Protein AF-A0A3N6Q944-F1 (afdb_monomer_lite)

Secondary structure (DSSP, 8-state):
--------------S----HHHHHHHHHHHHHHTSTTHHHHHHHHHHHHTT----TT--HHHHHHHHHHHHHHHHHHH-

Radius of gyration: 17.99 Å; chains: 1; bounding box: 33×32×58 Å

Organism: NCBI:txid2305225

Structure (mmCIF, N/CA/C/O backbone):
data_AF-A0A3N6Q944-F1
#
_entry.id   AF-A0A3N6Q944-F1
#
loop_
_atom_site.group_PDB
_atom_site.id
_atom_site.type_symbol
_atom_site.label_atom_id
_atom_site.label_alt_id
_atom_site.label_comp_id
_atom_site.label_asym_id
_atom_site.label_entity_id
_atom_site.label_seq_id
_atom_site.pdbx_PDB_ins_code
_atom_site.Cartn_x
_atom_site.Cartn_y
_atom_site.Cartn_z
_atom_site.occupancy
_atom_site.B_iso_or_equiv
_atom_site.auth_seq_id
_atom_site.auth_comp_id
_atom_site.auth_asym_id
_atom_site.auth_atom_id
_atom_site.pdbx_PDB_model_num
ATOM 1 N N . MET A 1 1 ? 19.230 -24.131 -46.380 1.00 42.09 1 MET A N 1
ATOM 2 C CA . MET A 1 1 ? 18.106 -24.114 -45.418 1.00 42.09 1 MET A CA 1
ATOM 3 C C . MET A 1 1 ? 18.357 -23.030 -44.372 1.00 42.09 1 MET A C 1
ATOM 5 O O . MET A 1 1 ? 19.406 -23.071 -43.743 1.00 42.09 1 MET A O 1
ATOM 9 N N . LYS A 1 2 ? 17.458 -22.050 -44.205 1.00 45.22 2 LYS A N 1
ATOM 10 C CA . LYS A 1 2 ? 17.504 -21.062 -43.107 1.00 45.22 2 LYS A CA 1
ATOM 11 C C . LYS A 1 2 ? 16.383 -21.404 -42.123 1.00 45.22 2 LYS A C 1
ATOM 13 O O . LYS A 1 2 ? 15.250 -21.594 -42.552 1.00 45.22 2 LYS A O 1
ATOM 18 N N . ARG A 1 3 ? 16.710 -21.554 -40.838 1.00 52.38 3 ARG A N 1
ATOM 19 C CA . ARG A 1 3 ? 15.728 -21.795 -39.769 1.00 52.38 3 ARG A CA 1
ATOM 20 C C . ARG A 1 3 ? 14.915 -20.512 -39.522 1.00 52.38 3 ARG A C 1
ATOM 22 O O . ARG A 1 3 ? 15.533 -19.448 -39.502 1.00 52.38 3 ARG A O 1
ATOM 29 N N . PRO A 1 4 ? 13.589 -20.579 -39.321 1.00 52.81 4 PRO A N 1
ATOM 30 C CA . PRO A 1 4 ? 12.825 -19.434 -38.849 1.00 52.81 4 PRO A CA 1
ATOM 31 C C . PRO A 1 4 ? 13.030 -19.274 -37.337 1.00 52.81 4 PRO A C 1
ATOM 33 O O . PRO A 1 4 ? 12.805 -20.206 -36.563 1.00 52.81 4 PRO A O 1
ATOM 36 N N . SER A 1 5 ? 13.486 -18.093 -36.922 1.00 49.94 5 SER A N 1
ATOM 37 C CA . SER A 1 5 ? 13.500 -17.677 -35.521 1.00 49.94 5 SER A CA 1
ATOM 38 C C . SER A 1 5 ? 12.082 -17.291 -35.119 1.00 49.94 5 SER A C 1
ATOM 40 O O . SER A 1 5 ? 11.661 -16.157 -35.320 1.00 49.94 5 SER A O 1
ATOM 42 N N . THR A 1 6 ? 11.343 -18.244 -34.563 1.00 54.72 6 THR A N 1
ATOM 43 C CA . THR A 1 6 ? 10.093 -17.972 -33.846 1.00 54.72 6 THR A CA 1
ATOM 44 C C . THR A 1 6 ? 10.413 -18.104 -32.367 1.00 54.72 6 THR A C 1
ATOM 46 O O . THR A 1 6 ? 10.371 -19.197 -31.814 1.00 54.72 6 THR A O 1
ATOM 49 N N . SER A 1 7 ? 10.817 -16.998 -31.745 1.00 49.44 7 SER A N 1
ATOM 50 C CA . SER A 1 7 ? 10.750 -16.868 -30.293 1.00 49.44 7 SER A CA 1
ATOM 51 C C . SER A 1 7 ? 9.734 -15.783 -30.010 1.00 49.44 7 SER A C 1
ATOM 53 O O . SER A 1 7 ? 10.033 -14.593 -30.032 1.00 49.44 7 SER A O 1
ATOM 55 N N . THR A 1 8 ? 8.502 -16.244 -29.846 1.00 55.00 8 THR A N 1
ATOM 56 C CA . THR A 1 8 ? 7.398 -15.540 -29.217 1.00 55.00 8 THR A CA 1
ATOM 57 C C . THR A 1 8 ? 7.897 -14.854 -27.949 1.00 55.00 8 THR A C 1
ATOM 59 O O . THR A 1 8 ? 8.278 -15.521 -26.990 1.00 55.00 8 THR A O 1
ATOM 62 N N . GLN A 1 9 ? 7.892 -13.527 -27.941 1.00 50.84 9 GLN A N 1
ATOM 63 C CA . GLN A 1 9 ? 7.743 -12.781 -26.704 1.00 50.84 9 GLN A CA 1
ATOM 64 C C . GLN A 1 9 ? 6.655 -11.744 -26.941 1.00 50.84 9 GLN A C 1
ATOM 66 O O . GLN A 1 9 ? 6.878 -10.619 -27.379 1.00 50.84 9 GLN A O 1
ATOM 71 N N . GLU A 1 10 ? 5.436 -12.220 -26.730 1.00 52.41 10 GLU A N 1
ATOM 72 C CA . GLU A 1 10 ? 4.285 -11.393 -26.429 1.00 52.41 10 GLU A CA 1
ATOM 73 C C . GLU A 1 10 ? 4.657 -10.488 -25.254 1.00 52.41 10 GLU A C 1
ATOM 75 O O . GLU A 1 10 ? 5.158 -10.990 -24.248 1.00 52.41 10 GLU A O 1
ATOM 80 N N . GLN A 1 11 ? 4.432 -9.180 -25.381 1.00 51.09 11 GLN A N 1
ATOM 81 C CA . GLN A 1 11 ? 3.665 -8.406 -24.398 1.00 51.09 11 GLN A CA 1
ATOM 82 C C . GLN A 1 11 ? 3.580 -6.926 -24.805 1.00 51.09 11 GLN A C 1
ATOM 84 O O . GLN A 1 11 ? 4.488 -6.124 -24.616 1.00 51.09 11 GLN A O 1
ATOM 89 N N . CYS A 1 12 ? 2.425 -6.619 -25.399 1.00 43.25 12 CYS A N 1
ATOM 90 C CA . CYS A 1 12 ? 1.573 -5.461 -25.135 1.00 43.25 12 CYS A CA 1
ATOM 91 C C . CYS A 1 12 ? 2.230 -4.073 -25.083 1.00 43.25 12 CYS A C 1
ATOM 93 O O . CYS A 1 12 ? 2.400 -3.467 -24.030 1.00 43.25 12 CYS A O 1
ATOM 95 N N . THR A 1 13 ? 2.423 -3.485 -26.260 1.00 59.31 13 THR A N 1
ATOM 96 C CA . THR A 1 13 ? 2.364 -2.032 -26.433 1.00 59.31 13 THR A CA 1
ATOM 97 C C . THR A 1 13 ? 0.906 -1.574 -26.319 1.00 59.31 13 THR A C 1
ATOM 99 O O . THR A 1 13 ? 0.165 -1.713 -27.288 1.00 59.31 13 THR A O 1
ATOM 102 N N . ASN A 1 14 ? 0.467 -1.059 -25.165 1.00 46.56 14 ASN A N 1
ATOM 103 C CA . ASN A 1 14 ? -0.748 -0.236 -25.072 1.00 46.56 14 ASN A CA 1
ATOM 104 C C . ASN A 1 14 ? -0.794 0.593 -23.770 1.00 46.56 14 ASN A C 1
ATOM 106 O O . ASN A 1 14 ? -1.042 0.077 -22.689 1.00 46.56 14 ASN A O 1
ATOM 110 N N . GLY A 1 15 ? -0.615 1.911 -23.897 1.00 44.12 15 GLY A N 1
ATOM 111 C CA . GLY A 1 15 ? -1.508 2.879 -23.251 1.00 44.12 15 GLY A CA 1
ATOM 112 C C . GLY A 1 15 ? -1.372 3.234 -21.766 1.00 44.12 15 GLY A C 1
ATOM 113 O O . GLY A 1 15 ? -2.224 3.977 -21.309 1.00 44.12 15 GLY A O 1
ATOM 114 N N . ASN A 1 16 ? -0.375 2.777 -21.009 1.00 49.34 16 ASN A N 1
ATOM 115 C CA . ASN A 1 16 ? 0.084 3.418 -19.762 1.00 49.34 16 ASN A CA 1
ATOM 116 C C . ASN A 1 16 ? 1.355 2.679 -19.332 1.00 49.34 16 ASN A C 1
ATOM 118 O O . ASN A 1 16 ? 1.287 1.483 -19.067 1.00 49.34 16 ASN A O 1
ATOM 122 N N . THR A 1 17 ? 2.519 3.323 -19.304 1.00 54.19 17 THR A N 1
ATOM 123 C CA . THR A 1 17 ? 3.807 2.688 -18.954 1.00 54.19 17 THR A CA 1
ATOM 124 C C . THR A 1 17 ? 3.890 2.368 -17.458 1.00 54.19 17 THR A C 1
ATOM 126 O O . THR A 1 17 ? 4.714 2.918 -16.734 1.00 54.19 17 THR A O 1
ATOM 129 N N . ARG A 1 18 ? 3.008 1.497 -16.965 1.00 60.38 18 ARG A N 1
ATOM 130 C CA . ARG A 1 18 ? 3.083 0.911 -15.630 1.00 60.38 18 ARG A CA 1
ATOM 131 C C . ARG A 1 18 ? 3.675 -0.483 -15.773 1.00 60.38 18 ARG A C 1
ATOM 133 O O . ARG A 1 18 ? 3.140 -1.304 -16.512 1.00 60.38 18 ARG A O 1
ATOM 140 N N . SER A 1 19 ? 4.795 -0.744 -15.105 1.00 73.06 19 SER A N 1
ATOM 141 C CA . SER A 1 19 ? 5.399 -2.079 -15.096 1.00 73.06 19 SER A CA 1
ATOM 142 C C . SER A 1 19 ? 4.416 -3.090 -14.506 1.00 73.06 19 SER A C 1
ATOM 144 O O . SER A 1 19 ? 3.758 -2.774 -13.518 1.00 73.06 19 SER A O 1
ATOM 146 N N . TRP A 1 20 ? 4.376 -4.315 -15.035 1.00 72.31 20 TRP A N 1
ATOM 147 C CA . TRP A 1 20 ? 3.536 -5.399 -14.501 1.00 72.31 20 TRP A CA 1
ATOM 148 C C . TRP A 1 20 ? 3.727 -5.609 -12.987 1.00 72.31 20 TRP A C 1
ATOM 150 O O . TRP A 1 20 ? 2.758 -5.742 -12.254 1.00 72.31 20 TRP A O 1
ATOM 160 N N . ALA A 1 21 ? 4.963 -5.478 -12.491 1.00 80.38 21 ALA A N 1
ATOM 161 C CA . ALA A 1 21 ? 5.262 -5.523 -11.056 1.00 80.38 21 ALA A CA 1
ATOM 162 C C . ALA A 1 21 ? 4.579 -4.409 -10.237 1.00 80.38 21 ALA A C 1
ATOM 164 O O . ALA A 1 21 ? 4.252 -4.603 -9.076 1.00 80.38 21 ALA A O 1
ATOM 165 N N . THR A 1 22 ? 4.376 -3.226 -10.825 1.00 85.12 22 THR A N 1
ATOM 166 C CA . THR A 1 22 ? 3.644 -2.136 -10.161 1.00 85.12 22 THR A CA 1
ATOM 167 C C . THR A 1 22 ? 2.156 -2.447 -10.091 1.00 85.12 22 THR A C 1
ATOM 169 O O . THR A 1 22 ? 1.518 -2.053 -9.129 1.00 85.12 22 THR A O 1
ATOM 172 N N . ASP A 1 23 ? 1.602 -3.115 -11.100 1.00 85.75 23 ASP A N 1
ATOM 173 C CA . ASP A 1 23 ? 0.192 -3.504 -11.119 1.00 85.75 23 ASP A CA 1
ATOM 174 C C . ASP A 1 23 ? -0.111 -4.567 -10.052 1.00 85.75 23 ASP A C 1
ATOM 176 O O . ASP A 1 23 ? -1.008 -4.376 -9.235 1.00 85.75 23 ASP A O 1
ATOM 180 N N . ASP A 1 24 ? 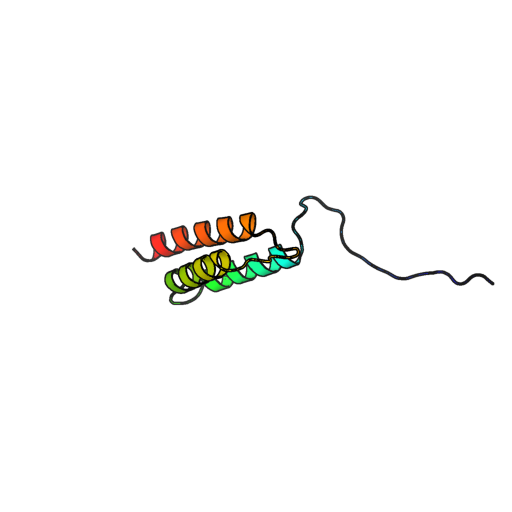0.739 -5.593 -9.968 1.00 86.94 24 ASP A N 1
ATOM 181 C CA . ASP A 1 24 ? 0.672 -6.649 -8.946 1.00 86.94 24 ASP A CA 1
ATOM 182 C C . ASP A 1 24 ? 0.728 -6.074 -7.517 1.00 86.94 24 ASP A C 1
ATOM 184 O O . ASP A 1 24 ? -0.089 -6.396 -6.656 1.00 86.94 24 ASP A O 1
ATOM 188 N N . GLU A 1 25 ? 1.624 -5.110 -7.279 1.00 89.94 25 GLU A N 1
ATOM 189 C CA . GLU A 1 25 ? 1.746 -4.451 -5.976 1.00 89.94 25 GLU A CA 1
ATOM 190 C C . GLU A 1 25 ? 0.499 -3.619 -5.609 1.00 89.94 25 GLU A C 1
ATOM 192 O O . GLU A 1 25 ? 0.156 -3.468 -4.434 1.00 89.94 25 GLU A O 1
ATOM 197 N N . LEU A 1 26 ? -0.209 -3.070 -6.598 1.00 90.94 26 LEU A N 1
ATOM 198 C CA . LEU A 1 26 ? -1.451 -2.331 -6.358 1.00 90.94 26 LEU A CA 1
ATOM 199 C C . LEU A 1 26 ? -2.612 -3.271 -6.059 1.00 90.94 26 LEU A C 1
ATOM 201 O O . LEU A 1 26 ? -3.401 -2.975 -5.165 1.00 90.94 26 LEU A O 1
ATOM 205 N N . GLU A 1 27 ? -2.691 -4.401 -6.758 1.00 91.88 27 GLU A N 1
ATOM 206 C CA . GLU A 1 27 ? -3.663 -5.450 -6.454 1.00 91.88 27 GLU A CA 1
ATOM 207 C C . GLU A 1 27 ? -3.435 -6.010 -5.043 1.00 91.88 27 GLU A C 1
ATOM 209 O O . GLU A 1 27 ? -4.386 -6.176 -4.273 1.00 91.88 27 GLU A O 1
ATOM 214 N N . PHE A 1 28 ? -2.176 -6.219 -4.649 1.00 91.25 28 PHE A N 1
ATOM 215 C CA . PHE A 1 28 ? -1.829 -6.582 -3.277 1.00 91.25 28 PHE A CA 1
ATOM 216 C C . PHE A 1 28 ? -2.352 -5.555 -2.262 1.00 91.25 28 PHE A C 1
ATOM 218 O O . PHE A 1 28 ? -2.921 -5.934 -1.235 1.00 91.25 28 PHE A O 1
ATOM 225 N N . LEU A 1 29 ? -2.194 -4.256 -2.541 1.00 93.25 29 LEU A N 1
ATOM 226 C CA . LEU A 1 29 ? -2.682 -3.198 -1.655 1.00 93.25 29 LEU A CA 1
ATOM 227 C C . LEU A 1 29 ? -4.206 -3.175 -1.528 1.00 93.25 29 LEU A C 1
ATOM 229 O O . LEU A 1 29 ? -4.705 -2.904 -0.434 1.00 93.25 29 LEU A O 1
ATOM 233 N N . ASP A 1 30 ? -4.930 -3.476 -2.602 1.00 93.12 30 ASP A N 1
ATOM 234 C CA . ASP A 1 30 ? -6.392 -3.574 -2.590 1.00 93.12 30 ASP A CA 1
ATOM 235 C C . ASP A 1 30 ? -6.859 -4.711 -1.664 1.00 93.12 30 ASP A C 1
ATOM 237 O O . ASP A 1 30 ? -7.631 -4.492 -0.725 1.00 93.12 30 ASP A O 1
ATOM 241 N N . HIS A 1 31 ? -6.258 -5.897 -1.803 1.00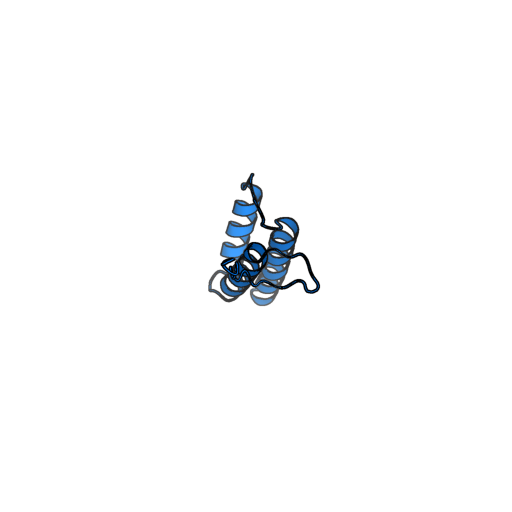 92.19 31 HIS A N 1
ATOM 242 C CA . HIS A 1 31 ? -6.511 -7.027 -0.904 1.00 92.19 31 HIS A CA 1
ATOM 243 C C . HIS A 1 31 ? -6.120 -6.723 0.549 1.00 92.19 31 HIS A C 1
ATOM 245 O O . HIS A 1 31 ? -6.804 -7.146 1.487 1.00 92.19 31 HIS A O 1
ATOM 251 N N . LEU A 1 32 ? -5.031 -5.976 0.759 1.00 91.19 32 LEU A N 1
ATOM 252 C CA . LEU A 1 32 ? -4.598 -5.552 2.089 1.00 91.19 32 LEU A CA 1
ATOM 253 C C . LEU A 1 32 ? -5.629 -4.623 2.747 1.00 91.19 32 LEU A C 1
ATOM 255 O O . LEU A 1 32 ? -5.875 -4.745 3.951 1.00 91.19 32 LEU A O 1
ATOM 259 N N . ALA A 1 33 ? -6.236 -3.731 1.960 1.00 91.75 33 ALA A N 1
ATOM 260 C CA . ALA A 1 33 ? -7.252 -2.781 2.401 1.00 91.75 33 ALA A CA 1
ATOM 261 C C . ALA A 1 33 ? -8.619 -3.432 2.676 1.00 91.75 33 ALA A C 1
ATOM 263 O O . ALA A 1 33 ? -9.356 -2.950 3.533 1.00 91.75 33 ALA A O 1
ATOM 264 N N . ALA A 1 34 ? -8.937 -4.548 2.016 1.00 90.94 34 ALA A N 1
ATOM 265 C CA . ALA A 1 34 ? -10.156 -5.323 2.265 1.00 90.94 34 ALA A CA 1
ATOM 266 C C . ALA A 1 34 ? -10.086 -6.208 3.532 1.00 90.94 34 ALA A C 1
ATOM 268 O O . ALA A 1 34 ? -11.086 -6.796 3.950 1.00 90.94 34 ALA A O 1
ATOM 269 N N . GLY A 1 35 ? -8.904 -6.344 4.142 1.00 87.19 35 GLY A N 1
ATOM 270 C CA . GLY A 1 35 ? -8.672 -7.217 5.291 1.00 87.19 35 GLY A CA 1
ATOM 271 C C . GLY A 1 35 ? -9.012 -6.605 6.657 1.00 87.19 35 GLY A C 1
ATOM 272 O O . GLY A 1 35 ? -9.168 -5.400 6.832 1.00 87.19 35 GLY A O 1
ATOM 273 N N . GLN A 1 36 ? -9.044 -7.452 7.689 1.00 84.94 36 GLN A N 1
ATOM 274 C CA . GLN A 1 36 ? -9.101 -6.984 9.079 1.00 84.94 36 GLN A CA 1
ATOM 275 C C . GLN A 1 36 ? -7.818 -6.231 9.454 1.00 84.94 36 GLN A C 1
ATOM 277 O O . GLN A 1 36 ? -6.717 -6.631 9.064 1.00 84.94 36 GLN A O 1
ATOM 282 N N . ASN A 1 37 ? -7.959 -5.176 10.261 1.00 88.94 37 ASN A N 1
ATOM 283 C CA . ASN A 1 37 ? -6.864 -4.271 10.635 1.00 88.94 37 ASN A CA 1
ATOM 284 C C . ASN A 1 37 ? -6.185 -3.608 9.420 1.00 88.94 37 ASN A C 1
ATOM 286 O O . ASN A 1 37 ? -4.985 -3.332 9.4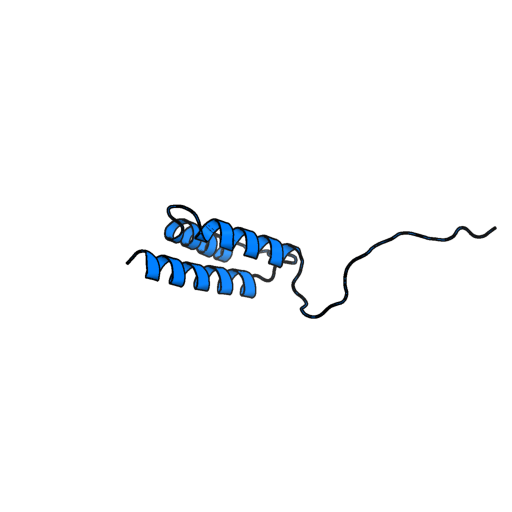52 1.00 88.94 37 ASN A O 1
ATOM 290 N N . ALA A 1 38 ? -6.940 -3.358 8.344 1.00 92.06 38 ALA A N 1
ATOM 291 C CA . ALA A 1 38 ? -6.437 -2.757 7.111 1.00 92.06 38 ALA A CA 1
ATOM 292 C C . ALA A 1 38 ? -5.658 -1.450 7.343 1.00 92.06 38 ALA A C 1
ATOM 294 O O . ALA A 1 38 ? -4.597 -1.269 6.752 1.00 92.06 38 ALA A O 1
ATOM 295 N N . ALA A 1 39 ? -6.111 -0.579 8.253 1.00 91.12 39 ALA A N 1
ATOM 296 C CA . ALA A 1 39 ? -5.418 0.673 8.568 1.00 91.12 39 ALA A CA 1
ATOM 297 C C . ALA A 1 39 ? -3.999 0.438 9.123 1.00 91.12 39 ALA A C 1
ATOM 299 O O . ALA A 1 39 ? -3.034 1.014 8.620 1.00 91.12 39 ALA A O 1
ATOM 300 N N . ASP A 1 40 ? -3.849 -0.463 10.102 1.00 92.00 40 ASP A N 1
ATOM 301 C CA . ASP A 1 40 ? -2.549 -0.796 10.704 1.00 92.00 40 ASP A CA 1
ATOM 302 C C . ASP A 1 40 ? -1.604 -1.454 9.684 1.00 92.00 40 ASP A C 1
ATOM 304 O O . ASP A 1 40 ? -0.429 -1.094 9.568 1.00 92.00 40 ASP A O 1
ATOM 308 N N . ARG A 1 41 ? -2.145 -2.348 8.849 1.00 92.81 41 ARG A N 1
ATOM 309 C CA . ARG A 1 41 ? -1.391 -2.999 7.771 1.00 92.81 41 ARG A CA 1
ATOM 310 C C . ARG A 1 41 ? -0.916 -2.006 6.712 1.00 92.81 41 ARG A C 1
ATOM 312 O O . ARG A 1 41 ? 0.249 -2.058 6.318 1.00 92.81 41 ARG A O 1
ATOM 319 N N . LEU A 1 42 ? -1.774 -1.077 6.288 1.00 93.12 42 LEU A N 1
ATOM 320 C CA . LEU A 1 42 ? -1.423 -0.018 5.338 1.00 93.12 42 LEU A CA 1
ATOM 321 C C . LEU A 1 42 ? -0.391 0.951 5.936 1.00 93.12 42 LEU A C 1
ATOM 323 O O . LEU A 1 42 ? 0.550 1.340 5.242 1.00 93.12 42 LEU A O 1
ATOM 327 N N . HIS A 1 43 ? -0.487 1.279 7.229 1.00 93.31 43 HIS A N 1
ATOM 328 C CA . HIS A 1 43 ? 0.547 2.035 7.949 1.00 93.31 43 HIS A CA 1
ATOM 329 C C . HIS A 1 43 ? 1.897 1.314 7.940 1.00 93.31 43 HIS A C 1
ATOM 331 O O . HIS A 1 43 ? 2.924 1.914 7.602 1.00 93.31 43 HIS A O 1
ATOM 337 N N . GLY A 1 44 ? 1.902 0.026 8.290 1.00 93.25 44 GLY A N 1
ATOM 338 C CA . GLY A 1 44 ? 3.098 -0.814 8.276 1.00 93.25 44 GLY A CA 1
ATOM 339 C C . GLY A 1 44 ? 3.731 -0.878 6.888 1.00 93.25 44 GLY A C 1
ATOM 340 O O . GLY A 1 44 ? 4.941 -0.683 6.751 1.00 93.25 44 GLY A O 1
ATOM 341 N N . TYR A 1 45 ? 2.901 -1.052 5.862 1.00 92.56 45 TYR A N 1
ATOM 342 C CA . TYR A 1 45 ? 3.318 -1.084 4.468 1.00 92.56 45 TYR A CA 1
ATOM 343 C C . TYR A 1 45 ? 3.954 0.237 4.017 1.00 92.56 45 TYR A C 1
ATOM 345 O O . TYR A 1 45 ? 5.092 0.242 3.551 1.00 92.56 45 TYR A O 1
ATOM 353 N N . ILE A 1 46 ? 3.288 1.377 4.238 1.00 92.12 46 ILE A N 1
ATOM 354 C CA . ILE A 1 46 ? 3.826 2.708 3.903 1.00 92.12 46 ILE A CA 1
ATOM 355 C C . ILE A 1 46 ? 5.163 2.947 4.618 1.00 92.12 46 ILE A C 1
ATOM 357 O O . ILE A 1 46 ? 6.126 3.430 4.016 1.00 92.12 46 ILE A O 1
ATOM 361 N N . ARG A 1 47 ? 5.256 2.568 5.898 1.00 92.06 47 ARG A N 1
ATOM 362 C CA . ARG A 1 47 ? 6.488 2.699 6.682 1.00 92.06 47 ARG A CA 1
ATOM 363 C C . ARG A 1 47 ? 7.610 1.802 6.158 1.00 92.06 47 ARG A C 1
ATOM 365 O O . ARG A 1 47 ? 8.770 2.205 6.235 1.00 92.06 47 ARG A O 1
ATOM 372 N N . ALA A 1 48 ? 7.296 0.604 5.670 1.00 89.19 48 ALA A N 1
ATOM 373 C CA . ALA A 1 48 ? 8.266 -0.284 5.034 1.00 89.19 48 ALA A CA 1
ATOM 374 C C . ALA A 1 48 ? 8.741 0.290 3.692 1.00 89.19 48 ALA A C 1
ATOM 376 O O . ALA A 1 48 ? 9.943 0.323 3.434 1.00 89.19 48 ALA A O 1
ATOM 377 N N . LEU A 1 49 ? 7.821 0.843 2.898 1.00 87.75 49 LEU A N 1
ATOM 378 C CA . LEU A 1 49 ? 8.118 1.491 1.621 1.00 87.75 49 LEU A CA 1
ATOM 379 C C . LEU A 1 49 ? 9.092 2.657 1.780 1.00 87.75 49 LEU A C 1
ATOM 381 O O . LEU A 1 49 ? 10.059 2.757 1.039 1.00 87.75 49 LEU A O 1
ATOM 385 N N . HIS A 1 50 ? 8.903 3.485 2.808 1.00 85.38 50 HIS A N 1
ATOM 386 C CA . HIS A 1 50 ? 9.813 4.591 3.126 1.00 85.38 50 HIS A CA 1
ATOM 387 C C . HIS A 1 50 ? 11.239 4.148 3.497 1.00 85.38 50 HIS A C 1
ATOM 389 O O . HIS A 1 50 ? 12.160 4.958 3.427 1.00 85.38 50 HIS A O 1
ATOM 395 N N . ARG A 1 51 ? 11.434 2.893 3.923 1.00 87.12 51 ARG A N 1
ATOM 396 C CA . ARG A 1 51 ? 12.764 2.337 4.230 1.00 87.12 51 ARG A CA 1
ATOM 397 C C . ARG A 1 51 ? 13.382 1.593 3.053 1.00 87.12 51 ARG A C 1
ATOM 399 O O . ARG A 1 51 ? 14.555 1.233 3.122 1.00 87.12 51 ARG A O 1
ATOM 406 N N . ARG A 1 52 ? 12.605 1.329 2.003 1.00 81.88 52 ARG A N 1
ATOM 407 C CA . ARG A 1 52 ? 13.076 0.633 0.813 1.00 81.88 52 ARG A CA 1
ATOM 408 C C . ARG A 1 52 ? 13.884 1.615 -0.033 1.00 81.88 52 ARG A C 1
ATOM 410 O O . ARG A 1 52 ? 13.381 2.649 -0.454 1.00 81.88 52 ARG A O 1
ATOM 417 N N . THR A 1 53 ? 15.157 1.300 -0.234 1.00 72.00 53 THR A N 1
ATOM 418 C CA . THR A 1 53 ? 16.102 2.123 -1.003 1.00 72.00 53 THR A CA 1
ATOM 419 C C . THR A 1 53 ? 16.146 1.756 -2.482 1.00 72.00 53 THR A C 1
ATOM 421 O O . THR A 1 53 ? 16.583 2.575 -3.281 1.00 72.00 53 THR A O 1
ATOM 424 N N . ASP A 1 54 ? 15.670 0.561 -2.847 1.00 75.44 54 ASP A N 1
ATOM 425 C CA . ASP A 1 54 ? 15.625 0.086 -4.227 1.00 75.44 54 ASP A CA 1
ATOM 426 C C . ASP A 1 54 ? 14.244 -0.473 -4.591 1.00 75.44 54 ASP A C 1
ATOM 428 O O . ASP A 1 54 ? 13.696 -1.359 -3.921 1.00 75.44 54 ASP A O 1
ATOM 432 N N . PHE A 1 55 ? 13.683 0.075 -5.665 1.00 73.62 55 PHE A N 1
ATOM 433 C CA . PHE A 1 55 ? 12.369 -0.283 -6.190 1.00 73.62 55 PHE A CA 1
ATOM 434 C C . PHE A 1 55 ? 12.457 -1.019 -7.532 1.00 73.62 55 PHE A C 1
ATOM 436 O O . PHE A 1 55 ? 11.440 -1.509 -8.015 1.00 73.62 55 PHE A O 1
ATOM 443 N N . GLY A 1 56 ? 13.646 -1.152 -8.130 1.00 78.75 56 GLY A N 1
ATOM 444 C CA . GLY A 1 56 ? 13.818 -1.755 -9.450 1.00 78.75 56 GLY A CA 1
ATOM 445 C C . GLY A 1 56 ? 12.868 -1.159 -10.496 1.00 78.75 56 GLY A C 1
ATOM 446 O O . GLY A 1 56 ? 12.989 0.003 -10.869 1.00 78.75 56 GLY A O 1
ATOM 447 N N . VAL A 1 57 ? 11.913 -1.972 -10.959 1.00 77.88 57 VAL A N 1
ATOM 448 C CA . VAL A 1 57 ? 10.894 -1.611 -11.965 1.00 77.88 57 VAL A CA 1
ATOM 449 C C . VAL A 1 57 ? 9.560 -1.138 -11.365 1.00 77.88 57 VAL A C 1
ATOM 451 O O . VAL A 1 57 ? 8.613 -0.885 -12.113 1.00 77.88 57 VAL A O 1
ATOM 454 N N . LEU A 1 58 ? 9.452 -1.061 -10.034 1.00 80.38 58 LEU A N 1
ATOM 455 C CA . LEU A 1 58 ? 8.258 -0.602 -9.323 1.00 80.38 58 LEU A CA 1
ATOM 456 C C . LEU A 1 58 ? 8.189 0.927 -9.314 1.00 80.38 58 LEU A C 1
ATOM 458 O O . LEU A 1 58 ? 9.130 1.599 -8.888 1.00 80.38 58 LEU A O 1
ATOM 462 N N . ASP A 1 59 ? 7.038 1.478 -9.691 1.00 84.44 59 ASP A N 1
ATOM 463 C CA . ASP A 1 59 ? 6.773 2.906 -9.525 1.00 84.44 59 ASP A CA 1
ATOM 464 C C . ASP A 1 59 ? 6.351 3.200 -8.075 1.00 84.44 59 ASP A C 1
ATOM 466 O O . ASP A 1 59 ? 5.179 3.131 -7.693 1.00 84.44 59 ASP A O 1
ATOM 470 N N . SER A 1 60 ? 7.3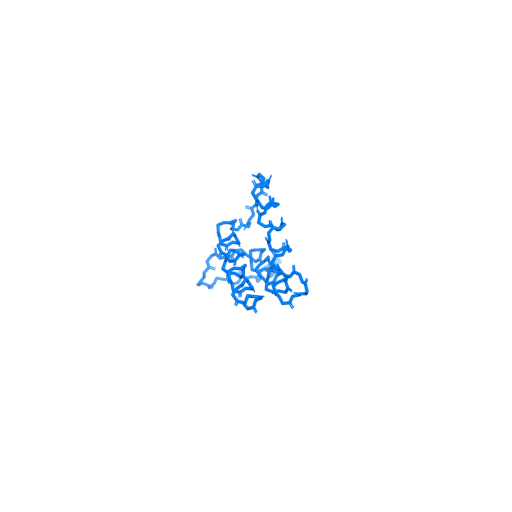36 3.496 -7.226 1.00 84.44 60 SER A N 1
ATOM 471 C CA . SER A 1 60 ? 7.120 3.735 -5.793 1.00 84.44 60 SER A CA 1
ATOM 472 C C . SER A 1 60 ? 6.191 4.919 -5.514 1.00 84.44 60 SER A C 1
ATOM 474 O O . SER A 1 60 ? 5.451 4.898 -4.530 1.00 84.44 60 SER A O 1
ATOM 476 N N . GLY A 1 61 ? 6.176 5.925 -6.394 1.00 86.56 61 GLY A N 1
ATOM 477 C CA . GLY A 1 61 ? 5.276 7.074 -6.309 1.00 86.56 61 GLY A CA 1
ATOM 478 C C . GLY A 1 61 ? 3.809 6.672 -6.471 1.00 86.56 61 GLY A C 1
ATOM 479 O O . GLY A 1 61 ? 2.968 7.047 -5.646 1.00 86.56 61 GLY A O 1
ATOM 480 N N . ALA A 1 62 ? 3.503 5.871 -7.491 1.00 87.31 62 ALA A N 1
ATOM 481 C CA . ALA A 1 62 ? 2.192 5.287 -7.740 1.00 87.31 62 ALA A CA 1
ATOM 482 C C . ALA A 1 62 ? 1.728 4.416 -6.574 1.00 87.31 62 ALA A C 1
ATOM 484 O O . ALA A 1 62 ? 0.600 4.578 -6.106 1.00 87.31 62 ALA A O 1
ATOM 485 N N . ILE A 1 63 ? 2.595 3.521 -6.102 1.00 89.81 63 ILE A N 1
ATOM 486 C CA . ILE A 1 63 ? 2.293 2.584 -5.015 1.00 89.81 63 ILE A CA 1
ATOM 487 C C . ILE A 1 63 ? 2.020 3.351 -3.716 1.00 89.81 63 ILE A C 1
ATOM 489 O O . ILE A 1 63 ? 0.989 3.150 -3.075 1.00 89.81 63 ILE A O 1
ATOM 493 N N . LEU A 1 64 ? 2.882 4.310 -3.361 1.00 91.12 64 LEU A N 1
ATOM 494 C CA . LEU A 1 64 ? 2.713 5.137 -2.166 1.00 91.12 64 LEU A CA 1
ATOM 495 C C . LEU A 1 64 ? 1.439 5.987 -2.233 1.00 91.12 64 LEU A C 1
ATOM 497 O O . LEU A 1 64 ? 0.719 6.112 -1.240 1.00 91.12 64 LEU A O 1
ATOM 501 N N . SER A 1 65 ? 1.156 6.578 -3.395 1.00 91.69 65 SER A N 1
ATOM 502 C CA . SER A 1 65 ? -0.055 7.378 -3.607 1.00 91.69 65 SER A CA 1
ATOM 503 C C . SER A 1 65 ? -1.315 6.525 -3.474 1.00 91.69 65 SER A C 1
ATOM 505 O O . SER A 1 65 ? -2.291 6.962 -2.861 1.00 91.69 65 SER A O 1
ATOM 507 N N . HIS A 1 66 ? -1.282 5.296 -3.991 1.00 92.44 66 HIS A N 1
ATOM 508 C CA . HIS A 1 66 ? -2.386 4.353 -3.886 1.00 92.44 66 HIS A CA 1
ATOM 509 C C . HIS A 1 66 ? -2.591 3.862 -2.447 1.00 92.44 66 HIS A C 1
ATOM 511 O O . HIS A 1 66 ? -3.706 3.953 -1.937 1.00 92.44 66 HIS A O 1
ATOM 517 N N . ALA A 1 67 ? -1.521 3.468 -1.751 1.00 92.50 67 ALA A N 1
ATOM 518 C CA . ALA A 1 67 ? -1.572 3.050 -0.349 1.00 92.50 67 ALA A CA 1
ATOM 519 C C . ALA A 1 67 ? -2.141 4.152 0.565 1.00 92.50 67 ALA A C 1
ATOM 521 O O . ALA A 1 67 ? -3.014 3.893 1.389 1.00 92.50 67 ALA A O 1
ATOM 522 N N . LYS A 1 68 ? -1.715 5.413 0.379 1.00 94.06 68 LYS A N 1
ATOM 523 C CA . LYS A 1 68 ? -2.254 6.571 1.122 1.00 94.06 68 LYS A CA 1
ATOM 524 C C . LYS A 1 68 ? -3.720 6.866 0.801 1.00 94.06 68 LYS A C 1
ATOM 526 O O . LYS A 1 68 ? -4.433 7.423 1.635 1.00 94.06 68 LYS A O 1
ATOM 531 N N . ARG A 1 69 ? -4.170 6.585 -0.425 1.00 95.38 69 ARG A N 1
ATOM 532 C CA . ARG A 1 69 ? -5.583 6.720 -0.804 1.00 95.38 69 ARG A CA 1
ATOM 533 C C . ARG A 1 69 ? -6.426 5.675 -0.074 1.00 95.38 69 ARG A C 1
ATOM 535 O O . ARG A 1 69 ? -7.383 6.070 0.579 1.00 95.38 69 ARG A O 1
ATOM 542 N N . LEU A 1 70 ? -6.024 4.404 -0.129 1.00 93.19 70 LEU A N 1
ATOM 543 C CA . LEU A 1 70 ? -6.714 3.303 0.550 1.00 93.19 70 LEU A CA 1
ATOM 544 C C . LEU A 1 70 ? -6.745 3.494 2.066 1.00 93.19 70 LEU A C 1
ATOM 546 O O . LEU A 1 70 ? -7.783 3.308 2.682 1.00 93.19 70 LEU A O 1
ATOM 550 N N . LEU A 1 71 ? -5.642 3.947 2.663 1.00 93.19 71 LEU A N 1
ATOM 551 C CA . LEU A 1 71 ? -5.586 4.215 4.098 1.00 93.19 71 LEU A CA 1
ATOM 552 C C . LEU A 1 71 ? -6.648 5.231 4.530 1.00 93.19 71 LEU A C 1
ATOM 554 O O . LEU A 1 71 ? -7.419 4.954 5.440 1.00 93.19 71 LEU A O 1
ATOM 558 N N . ARG A 1 72 ? -6.738 6.367 3.827 1.00 94.12 72 ARG A N 1
ATOM 559 C CA . ARG A 1 72 ? -7.755 7.392 4.110 1.00 94.12 72 ARG A CA 1
ATOM 560 C C . ARG A 1 72 ? -9.179 6.862 3.955 1.00 94.12 72 ARG A C 1
ATOM 562 O O . ARG A 1 72 ? -10.078 7.311 4.657 1.00 94.12 72 ARG A O 1
ATOM 569 N N . GLU A 1 73 ? -9.393 5.949 3.013 1.00 93.44 73 GLU A N 1
ATOM 570 C CA . GLU A 1 73 ? -10.690 5.313 2.792 1.00 93.44 73 GLU A CA 1
ATOM 571 C C . GLU A 1 73 ? -11.054 4.374 3.946 1.00 93.44 73 GLU A C 1
ATOM 573 O O . GLU A 1 73 ? -12.137 4.492 4.513 1.00 93.44 73 GLU A O 1
ATOM 578 N N . VAL A 1 74 ? -10.117 3.522 4.365 1.00 91.69 74 VAL A N 1
ATOM 579 C CA . VAL A 1 74 ? -10.294 2.610 5.501 1.00 91.69 74 VAL A CA 1
ATOM 580 C C . VAL A 1 74 ? -10.512 3.381 6.805 1.00 91.69 74 VAL A C 1
ATOM 582 O O . VAL A 1 74 ? -11.422 3.052 7.560 1.00 91.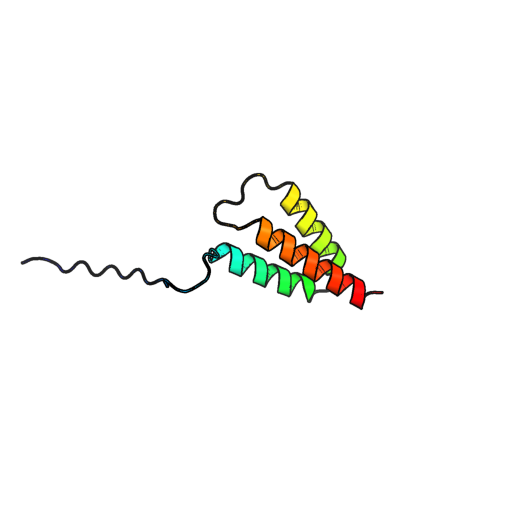69 74 VAL A O 1
ATOM 585 N N . GLU A 1 75 ? -9.728 4.430 7.065 1.00 90.06 75 GLU A N 1
ATOM 586 C CA . GLU A 1 75 ? -9.884 5.280 8.255 1.00 90.06 75 GLU A CA 1
ATOM 587 C C . GLU A 1 75 ? -11.242 5.987 8.286 1.00 90.06 75 GLU A C 1
ATOM 589 O O . GLU A 1 75 ? -11.843 6.118 9.349 1.00 90.06 75 GLU A O 1
ATOM 594 N N . ARG A 1 76 ? -11.758 6.399 7.122 1.00 90.00 76 ARG A N 1
ATOM 595 C CA . ARG A 1 76 ? -13.093 6.995 7.010 1.00 90.00 76 ARG A CA 1
ATOM 596 C C . ARG A 1 76 ? -14.209 6.001 7.334 1.00 90.00 76 ARG A C 1
ATOM 598 O O . ARG A 1 76 ? -15.241 6.422 7.834 1.00 90.00 76 ARG A O 1
ATOM 605 N N . VAL A 1 77 ? -14.043 4.727 6.986 1.00 84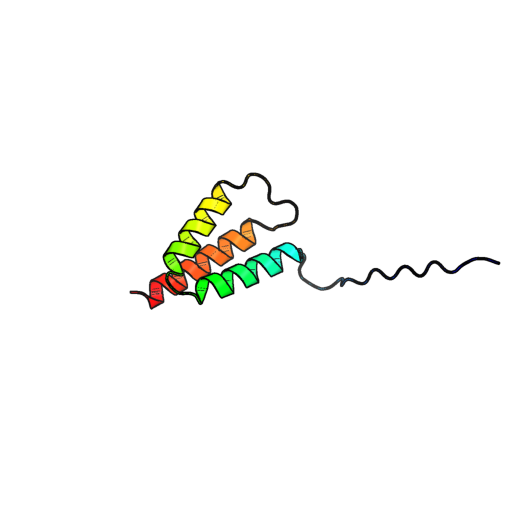.06 77 VAL A N 1
ATOM 606 C CA . VAL A 1 77 ? -15.047 3.680 7.244 1.00 84.06 77 VAL A CA 1
ATOM 607 C C . VAL A 1 77 ? -14.977 3.173 8.690 1.00 84.06 77 VAL A C 1
ATOM 609 O O . VAL A 1 77 ? -15.982 2.713 9.223 1.00 84.06 77 VAL A O 1
ATOM 612 N N . ALA A 1 78 ? -13.802 3.243 9.319 1.00 72.00 78 ALA A N 1
ATOM 613 C CA . ALA A 1 78 ? -13.578 2.770 10.684 1.00 72.00 78 ALA A CA 1
ATOM 614 C C . ALA A 1 78 ? -13.949 3.785 11.787 1.00 72.00 78 ALA A C 1
ATOM 616 O O . ALA A 1 78 ? -14.037 3.382 12.949 1.00 72.00 78 ALA A O 1
ATOM 617 N N . GLY A 1 79 ? -14.114 5.070 11.448 1.00 56.69 79 GLY A N 1
ATOM 618 C CA . GLY A 1 79 ? -14.543 6.143 12.358 1.00 56.69 79 GLY A CA 1
ATOM 619 C C . GLY A 1 79 ? -16.034 6.436 12.271 1.00 56.69 79 GLY A C 1
ATOM 620 O O . GLY A 1 79 ? -16.606 6.783 13.327 1.00 56.69 79 GLY A O 1
#

Foldseek 3Di:
DDDDPDDDDDDDDDDDPQPPVQVVLLVVLVVLLVDPVSLVSLVVVLVVLVVDPDDDRHPSVSNNVSSVVSNVVSVVVVD

Sequence (79 aa):
MKRPSTSTQEQCTNGNTRSWATDDELEFLDHLAAGQNAADRLHGYIRALHRRTDFGVLDSGAILSHAKRLLREVERVAG

pLDDT: mean 78.94, std 16.82, range [42.09, 95.38]